Protein AF-M4QM63-F1 (afdb_monomer)

Organism: Drosophila americana (NCBI:txid40366)

Mean predicted aligned error: 4.5 Å

Structure (mmCIF, N/CA/C/O backbone):
data_AF-M4QM63-F1
#
_entry.id   AF-M4QM63-F1
#
loop_
_atom_site.group_PDB
_atom_site.id
_atom_site.type_symbol
_atom_site.label_atom_id
_atom_site.label_alt_id
_atom_site.label_comp_id
_atom_site.label_asym_id
_atom_site.label_entity_id
_atom_site.label_seq_id
_atom_site.pdbx_PDB_ins_code
_atom_site.Cartn_x
_atom_site.Cartn_y
_atom_site.Cartn_z
_atom_site.occupancy
_atom_site.B_iso_or_equiv
_atom_site.auth_seq_id
_atom_site.auth_comp_id
_atom_site.auth_asym_id
_atom_site.auth_atom_id
_atom_site.pdbx_PDB_model_num
ATOM 1 N N . GLU A 1 1 ? -2.881 15.666 -14.849 1.00 51.56 1 GLU A N 1
ATOM 2 C CA . GLU A 1 1 ? -2.446 14.623 -15.802 1.00 51.56 1 GLU A CA 1
ATOM 3 C C . GLU A 1 1 ? -1.633 13.577 -15.066 1.00 51.56 1 GLU A C 1
ATOM 5 O O . GLU A 1 1 ? -0.971 13.959 -14.105 1.00 51.56 1 GLU A O 1
ATOM 10 N N . PRO A 1 2 ? -1.689 12.290 -15.448 1.00 69.62 2 PRO A N 1
ATOM 11 C CA . PRO A 1 2 ? -0.690 11.343 -14.975 1.00 69.62 2 PRO A CA 1
ATOM 12 C C . PRO A 1 2 ? 0.675 11.806 -15.494 1.00 69.62 2 PRO A C 1
ATOM 14 O O . PRO A 1 2 ? 0.826 12.071 -16.686 1.00 69.62 2 PRO A O 1
ATOM 17 N N . GLU A 1 3 ? 1.647 11.961 -14.598 1.00 76.00 3 GLU A N 1
ATOM 18 C CA . GLU A 1 3 ? 3.012 12.282 -15.006 1.00 76.00 3 GLU A CA 1
ATOM 19 C C . GLU A 1 3 ? 3.570 11.173 -15.911 1.00 76.00 3 GLU A C 1
ATOM 21 O O . GLU A 1 3 ? 3.238 9.996 -15.722 1.00 76.00 3 GLU A O 1
ATOM 26 N N . PRO A 1 4 ? 4.401 11.521 -16.910 1.00 77.56 4 PRO A N 1
ATOM 27 C CA . PRO A 1 4 ? 4.988 10.532 -17.795 1.00 77.56 4 PRO A CA 1
ATOM 28 C C . PRO A 1 4 ? 5.866 9.576 -16.987 1.00 77.56 4 PRO A C 1
ATOM 30 O O . PRO A 1 4 ? 6.842 9.970 -16.349 1.00 77.56 4 PRO A O 1
ATOM 33 N N . VAL A 1 5 ? 5.508 8.295 -17.028 1.00 80.88 5 VAL A N 1
ATOM 34 C CA . VAL A 1 5 ? 6.278 7.232 -16.387 1.00 80.88 5 VAL A CA 1
ATOM 35 C C . VAL A 1 5 ? 7.632 7.130 -17.088 1.00 80.88 5 VAL A C 1
ATOM 37 O O . VAL A 1 5 ? 7.697 7.133 -18.320 1.00 80.88 5 VAL A O 1
ATOM 40 N N . HIS A 1 6 ? 8.719 7.034 -1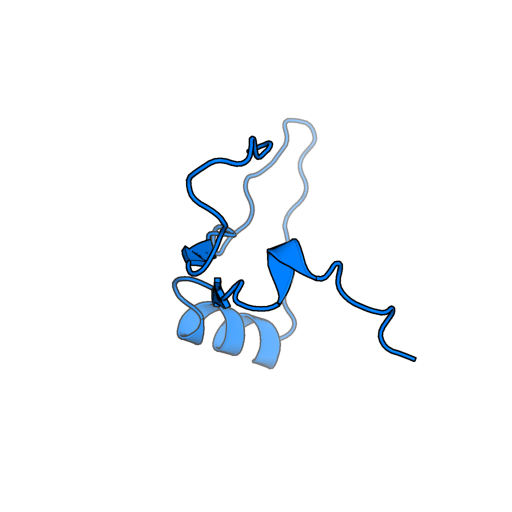6.320 1.00 85.81 6 HIS A N 1
ATOM 41 C CA . HIS A 1 6 ? 10.046 6.850 -16.901 1.00 85.81 6 HIS A CA 1
ATOM 42 C C . HIS A 1 6 ? 10.053 5.600 -17.808 1.00 85.81 6 HIS A C 1
ATOM 44 O O . HIS A 1 6 ? 9.539 4.561 -17.385 1.00 85.81 6 HIS A O 1
ATOM 50 N N . PRO A 1 7 ? 10.643 5.643 -19.019 1.00 86.00 7 PRO A N 1
ATOM 51 C CA . PRO A 1 7 ? 10.570 4.537 -19.980 1.00 86.00 7 PRO A CA 1
ATOM 52 C C . PRO A 1 7 ? 11.018 3.175 -19.431 1.00 86.00 7 PRO A C 1
ATOM 54 O O . PRO A 1 7 ? 10.462 2.148 -19.810 1.00 86.00 7 PRO A O 1
ATOM 57 N N . SER A 1 8 ? 11.976 3.150 -18.497 1.00 87.12 8 SER A N 1
ATOM 58 C CA . SER A 1 8 ? 12.440 1.908 -17.851 1.00 87.12 8 SER A CA 1
ATOM 59 C C . SER A 1 8 ? 11.386 1.227 -16.970 1.00 87.12 8 SER A C 1
ATOM 61 O O . SER A 1 8 ? 11.531 0.057 -16.635 1.00 87.12 8 SER A O 1
ATOM 63 N N . LEU A 1 9 ? 10.331 1.947 -16.586 1.00 89.81 9 LEU A N 1
ATOM 64 C CA . LEU A 1 9 ? 9.219 1.444 -15.783 1.00 89.81 9 LEU A CA 1
ATOM 65 C C . LEU A 1 9 ? 7.971 1.181 -16.631 1.00 89.81 9 LEU A C 1
ATOM 67 O O . LEU A 1 9 ? 6.934 0.821 -16.085 1.00 89.81 9 LEU A O 1
ATOM 71 N N . ALA A 1 10 ? 8.050 1.326 -17.958 1.00 90.00 10 ALA A N 1
ATOM 72 C CA . ALA A 1 10 ? 6.900 1.147 -18.845 1.00 90.00 10 ALA A CA 1
ATOM 73 C C . ALA A 1 10 ? 6.281 -0.260 -18.761 1.00 90.00 10 ALA A C 1
ATOM 75 O O . ALA A 1 10 ? 5.097 -0.427 -19.036 1.00 90.00 10 ALA A O 1
ATOM 76 N N . GLN A 1 11 ? 7.074 -1.265 -18.376 1.00 93.50 11 GLN A N 1
ATOM 77 C CA . GLN A 1 11 ? 6.624 -2.648 -18.196 1.00 93.50 11 GLN A CA 1
ATOM 78 C C . GLN A 1 11 ? 6.330 -3.004 -16.734 1.00 93.50 11 GLN A C 1
ATOM 80 O O . GLN A 1 11 ? 5.925 -4.132 -16.461 1.00 93.50 11 GLN A O 1
ATOM 85 N N . ALA A 1 12 ? 6.524 -2.074 -15.795 1.00 94.88 12 ALA A N 1
ATOM 86 C CA . ALA A 1 12 ? 6.340 -2.346 -14.380 1.00 94.88 12 ALA A CA 1
ATOM 87 C C . ALA A 1 12 ? 4.867 -2.655 -14.078 1.00 94.88 12 ALA A C 1
ATOM 89 O O . ALA A 1 12 ? 3.957 -1.910 -14.440 1.00 94.88 12 ALA A O 1
ATOM 90 N N . ILE A 1 13 ? 4.640 -3.756 -13.369 1.00 95.50 13 ILE A N 1
ATOM 91 C CA . ILE A 1 13 ? 3.326 -4.202 -12.914 1.00 95.50 13 ILE A CA 1
ATOM 92 C C . ILE A 1 13 ? 3.367 -4.264 -11.394 1.00 95.50 13 ILE A C 1
ATOM 94 O O . ILE A 1 13 ? 4.292 -4.832 -10.816 1.00 95.50 13 ILE A O 1
ATOM 98 N N . VAL A 1 14 ? 2.338 -3.719 -10.749 1.00 95.94 14 VAL A N 1
ATOM 99 C CA . VAL A 1 14 ? 2.179 -3.753 -9.294 1.00 95.94 14 VAL A CA 1
ATOM 100 C C . VAL A 1 14 ? 0.833 -4.377 -8.960 1.00 95.94 14 VAL A C 1
ATOM 102 O O . VAL A 1 14 ? -0.206 -3.945 -9.457 1.00 95.94 14 VAL A O 1
ATOM 105 N N . VAL A 1 15 ? 0.848 -5.395 -8.105 1.00 97.75 15 VAL A N 1
ATOM 106 C CA . VAL A 1 15 ? -0.353 -6.088 -7.635 1.00 97.75 15 VAL A CA 1
ATOM 107 C C . VAL A 1 15 ? -0.437 -5.950 -6.123 1.00 97.75 15 VAL A C 1
ATOM 109 O O . VAL A 1 15 ? 0.482 -6.354 -5.414 1.00 97.75 15 VAL A O 1
ATOM 112 N N . LEU A 1 16 ? -1.543 -5.395 -5.626 1.00 97.94 16 LEU A N 1
ATOM 113 C CA . LEU A 1 16 ? -1.841 -5.359 -4.195 1.00 97.94 16 LEU A CA 1
ATOM 114 C C . LEU A 1 16 ? -2.210 -6.765 -3.712 1.00 97.94 16 LEU A C 1
ATOM 116 O O . LEU A 1 16 ? -3.183 -7.359 -4.184 1.00 97.94 16 LEU A O 1
ATOM 120 N N . GLU A 1 17 ? -1.451 -7.287 -2.755 1.00 97.81 17 GLU A N 1
ATOM 121 C CA . GLU A 1 17 ? -1.762 -8.568 -2.129 1.00 97.81 17 GLU A CA 1
ATOM 122 C C . GLU A 1 17 ? -3.001 -8.445 -1.242 1.00 97.81 17 GLU A C 1
ATOM 124 O O . GLU A 1 17 ? -3.259 -7.415 -0.618 1.00 97.81 17 GLU A O 1
ATOM 129 N N . THR A 1 18 ? -3.774 -9.528 -1.153 1.00 96.06 18 THR A N 1
ATOM 130 C CA . THR A 1 18 ? -5.008 -9.571 -0.348 1.00 96.06 18 THR A CA 1
ATOM 131 C C . THR A 1 18 ? -5.998 -8.447 -0.7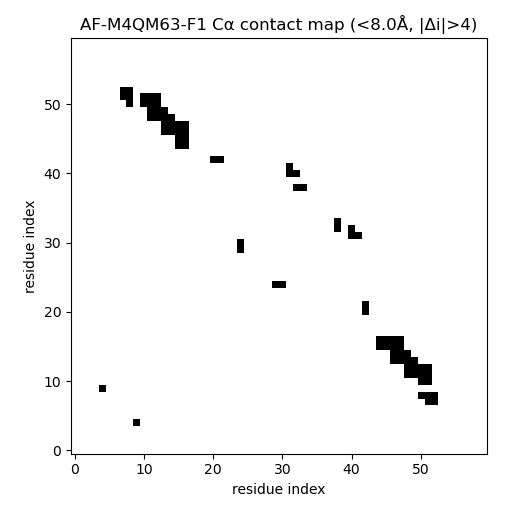08 1.00 96.06 18 THR A C 1
ATOM 133 O O . THR A 1 18 ? -6.743 -7.966 0.146 1.00 96.06 18 THR A O 1
ATOM 136 N N . LYS A 1 19 ? -6.033 -8.023 -1.984 1.00 97.44 19 LYS A N 1
ATOM 137 C CA . LYS A 1 19 ? -6.887 -6.922 -2.468 1.00 97.44 19 LYS A CA 1
ATOM 138 C C . LYS A 1 19 ? -8.352 -7.070 -2.046 1.00 97.44 19 LYS A C 1
ATOM 140 O O . LYS A 1 19 ? -8.957 -6.096 -1.628 1.00 97.44 19 LYS A O 1
ATOM 145 N N . ALA A 1 20 ? -8.902 -8.283 -2.083 1.00 97.88 20 ALA A N 1
ATOM 146 C CA . ALA A 1 20 ? -10.290 -8.526 -1.686 1.00 97.88 20 ALA A CA 1
ATOM 147 C C . ALA A 1 20 ? -10.584 -8.127 -0.227 1.00 97.88 20 ALA A C 1
ATOM 149 O O . ALA A 1 20 ? -11.686 -7.678 0.072 1.00 97.88 20 ALA A O 1
ATOM 150 N N . LEU A 1 21 ? -9.609 -8.261 0.680 1.00 97.81 21 LEU A N 1
ATOM 151 C CA . LEU A 1 21 ? -9.751 -7.800 2.060 1.00 97.81 21 LEU A CA 1
ATOM 152 C C . LEU A 1 21 ? -9.676 -6.274 2.122 1.00 97.81 21 LEU A C 1
ATOM 154 O O . LEU A 1 21 ? -10.519 -5.647 2.750 1.00 97.81 21 LEU A O 1
ATOM 158 N N . TRP A 1 22 ? -8.719 -5.669 1.418 1.00 97.94 22 TRP A N 1
ATOM 159 C CA . TRP A 1 22 ? -8.636 -4.212 1.296 1.00 97.94 22 TRP A CA 1
ATOM 160 C C . TRP A 1 22 ? -9.922 -3.591 0.742 1.00 97.94 22 TRP A C 1
ATOM 162 O O . TRP A 1 22 ? -10.372 -2.578 1.267 1.00 97.94 22 TRP A O 1
ATOM 172 N N . ASP A 1 23 ? -10.548 -4.221 -0.252 1.00 98.31 23 ASP A N 1
ATOM 173 C CA . ASP A 1 23 ? -11.818 -3.773 -0.829 1.00 98.31 23 ASP A CA 1
ATOM 174 C C . ASP A 1 23 ? -12.958 -3.813 0.207 1.00 98.31 23 ASP A C 1
ATOM 176 O O . ASP A 1 23 ? -13.775 -2.895 0.256 1.00 98.31 23 ASP A O 1
ATOM 180 N N . GLN A 1 24 ? -12.992 -4.827 1.083 1.00 98.25 24 GLN A N 1
ATOM 181 C CA . GLN A 1 24 ? -13.970 -4.904 2.178 1.00 98.25 24 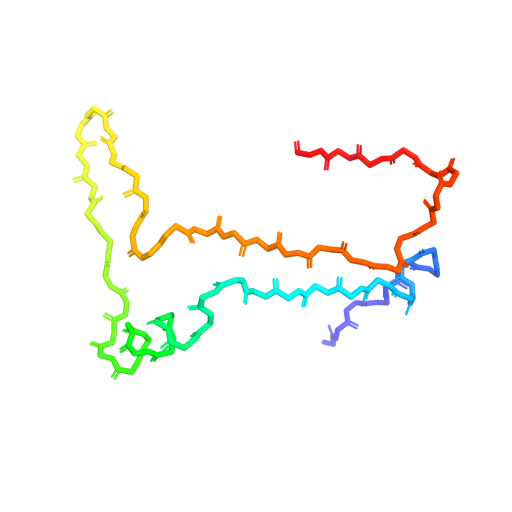GLN A CA 1
ATOM 182 C C . GLN A 1 24 ? -13.769 -3.789 3.211 1.00 98.25 24 GLN A C 1
ATOM 184 O O . GLN A 1 24 ? -14.742 -3.157 3.616 1.00 98.25 24 GLN A O 1
ATOM 189 N N . PHE A 1 25 ? -12.520 -3.520 3.608 1.00 97.88 25 PHE A N 1
ATOM 190 C CA . PHE A 1 25 ? -12.193 -2.406 4.507 1.00 97.88 25 PHE A CA 1
ATOM 191 C C . PHE A 1 25 ? -12.559 -1.061 3.877 1.00 97.88 25 PHE A C 1
ATOM 193 O O . PHE A 1 25 ? -13.187 -0.225 4.522 1.00 97.88 25 PHE A O 1
ATOM 200 N N . HIS A 1 26 ? -12.236 -0.882 2.596 1.00 98.00 26 HIS A N 1
ATOM 201 C CA . HI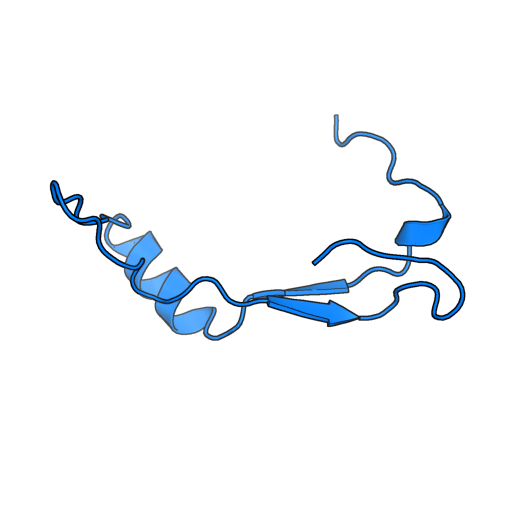S A 1 26 ? -12.554 0.335 1.863 1.00 98.00 26 HIS A CA 1
ATOM 202 C C . HIS A 1 26 ? -14.064 0.582 1.791 1.00 98.00 26 HIS A C 1
ATOM 204 O O . HIS A 1 26 ? -14.507 1.701 2.043 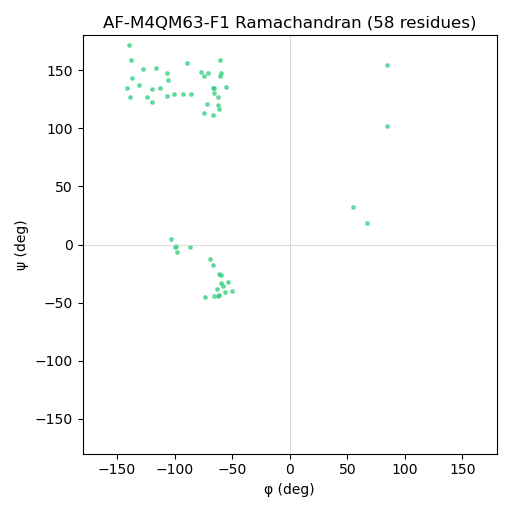1.00 98.00 26 HIS A O 1
ATOM 210 N N . ALA A 1 27 ? -14.855 -0.460 1.521 1.00 98.44 27 ALA A N 1
ATOM 211 C CA . ALA A 1 27 ? -16.311 -0.362 1.450 1.00 98.44 27 ALA A CA 1
ATOM 212 C C . ALA A 1 27 ? -16.967 0.089 2.770 1.00 98.44 27 ALA A C 1
ATOM 214 O O . ALA A 1 27 ? -18.060 0.647 2.736 1.00 98.44 27 ALA A O 1
ATOM 215 N N . GLN A 1 28 ? -16.317 -0.142 3.916 1.00 97.06 28 GLN A N 1
ATOM 216 C CA . GLN A 1 28 ? -16.802 0.268 5.241 1.00 97.06 28 GLN A CA 1
ATOM 217 C C . GLN A 1 28 ? -16.148 1.563 5.757 1.00 97.06 28 GLN A C 1
ATOM 219 O O . GLN A 1 28 ? -16.511 2.039 6.827 1.00 97.06 28 GLN A O 1
ATOM 224 N N . GLY A 1 29 ? -15.209 2.141 5.000 1.00 96.81 29 GLY A N 1
ATOM 225 C CA . GLY A 1 29 ? -14.335 3.213 5.470 1.00 96.81 29 GLY A CA 1
ATOM 226 C C . GLY A 1 29 ? -13.125 2.642 6.207 1.00 96.81 29 GLY A C 1
ATOM 227 O O . GLY A 1 29 ? -13.207 2.229 7.359 1.00 96.81 29 GLY 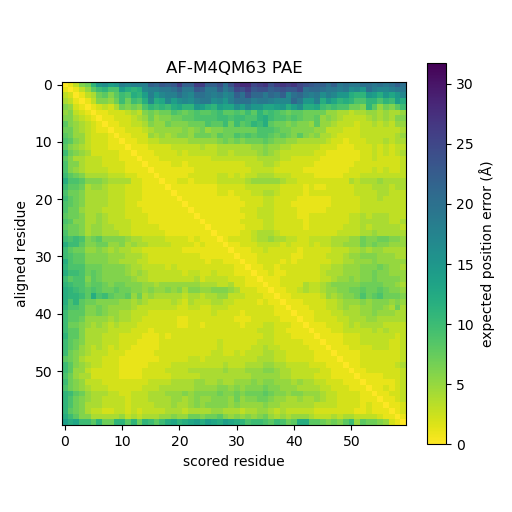A O 1
ATOM 228 N N . THR A 1 30 ? -11.975 2.609 5.534 1.00 97.56 30 THR A N 1
ATOM 229 C CA . THR A 1 30 ? -10.741 2.088 6.127 1.00 97.56 30 THR A CA 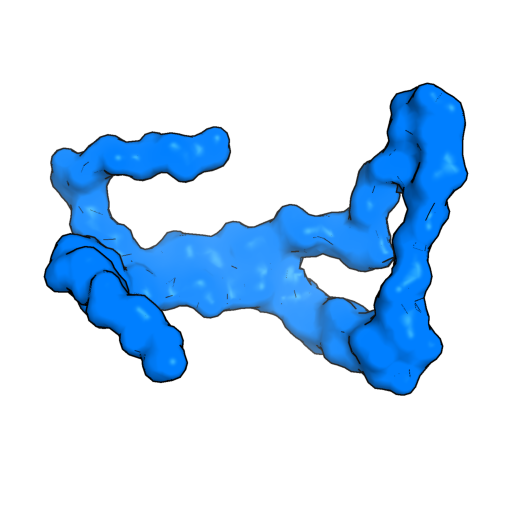1
ATOM 230 C C . THR A 1 30 ? -10.271 2.987 7.274 1.00 97.56 30 THR A C 1
ATOM 232 O O . THR A 1 30 ? -9.792 4.096 7.041 1.00 97.56 30 THR A O 1
ATOM 235 N N . GLU A 1 31 ? -10.331 2.483 8.504 1.00 97.75 31 GLU A N 1
ATOM 236 C CA . GLU A 1 31 ? -9.810 3.145 9.704 1.00 97.75 31 GLU A CA 1
ATOM 237 C C . GLU A 1 31 ? -8.526 2.469 10.200 1.00 97.75 31 GLU A C 1
ATOM 239 O O . GLU A 1 31 ? -8.349 1.257 10.071 1.00 97.75 31 GLU A O 1
ATOM 244 N N . MET A 1 32 ? -7.616 3.248 10.792 1.00 97.44 32 MET A N 1
ATOM 245 C CA . MET A 1 32 ? -6.343 2.751 11.321 1.00 97.44 32 MET A CA 1
ATOM 246 C C . MET A 1 32 ? -6.117 3.249 12.747 1.00 97.44 32 MET A C 1
ATOM 248 O O . MET A 1 32 ? -6.320 4.421 13.059 1.00 97.44 32 MET A O 1
ATOM 252 N N . ILE A 1 33 ? -5.643 2.357 13.617 1.00 96.38 33 ILE A N 1
ATOM 253 C CA . ILE A 1 33 ? -5.353 2.677 15.018 1.00 96.38 33 ILE A CA 1
ATOM 254 C C . ILE A 1 33 ? -3.942 3.258 15.137 1.00 96.38 33 ILE A C 1
ATOM 256 O O . ILE A 1 33 ? -2.974 2.626 14.713 1.00 96.38 33 ILE A O 1
ATOM 260 N N . ILE A 1 34 ? -3.813 4.400 15.816 1.00 96.88 34 ILE A N 1
ATOM 261 C CA . ILE A 1 34 ? -2.526 4.969 16.235 1.00 96.88 34 ILE A CA 1
ATOM 262 C C . ILE A 1 34 ? -2.312 4.778 17.741 1.00 96.88 34 ILE A C 1
ATOM 264 O O . ILE A 1 34 ? -3.240 4.894 18.538 1.00 96.88 34 ILE A O 1
ATOM 268 N N . THR A 1 35 ? -1.077 4.488 18.152 1.00 97.12 35 THR A N 1
ATOM 269 C CA . THR A 1 35 ? -0.688 4.398 19.570 1.00 97.12 35 THR A CA 1
ATOM 270 C C . THR A 1 35 ? 0.664 5.075 19.785 1.00 97.12 35 THR A C 1
ATOM 272 O O . THR A 1 35 ? 1.453 5.205 18.8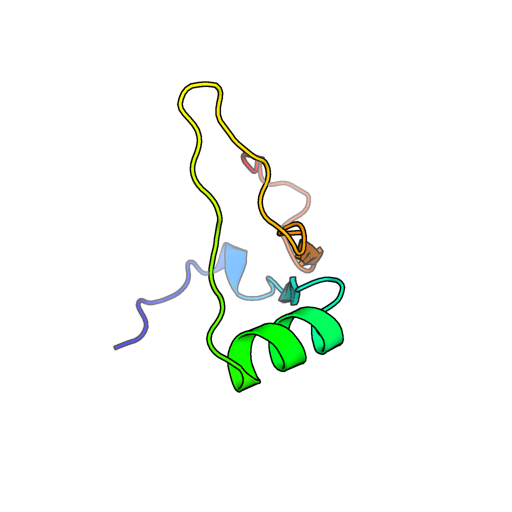50 1.00 97.12 35 THR A O 1
ATOM 275 N N . LYS A 1 36 ? 0.970 5.475 21.028 1.00 97.69 36 LYS A N 1
ATOM 276 C CA . LYS A 1 36 ? 2.243 6.139 21.374 1.00 97.69 36 LYS A CA 1
ATOM 277 C C . LYS A 1 36 ? 3.479 5.296 21.027 1.00 97.69 36 LYS A C 1
ATOM 279 O O . LYS A 1 36 ? 4.499 5.847 20.638 1.00 97.69 36 LYS A O 1
ATOM 284 N N . THR A 1 37 ? 3.396 3.974 21.170 1.00 97.44 37 THR A N 1
ATOM 285 C CA . THR A 1 37 ? 4.480 3.038 20.819 1.00 97.44 37 THR A CA 1
ATOM 286 C C . THR A 1 37 ? 4.452 2.617 19.347 1.00 97.44 37 THR A C 1
ATOM 288 O O . THR A 1 37 ? 5.304 1.844 18.920 1.00 97.44 37 THR A O 1
ATOM 291 N N . GLY A 1 38 ? 3.462 3.080 18.582 1.00 96.38 38 GLY A N 1
ATOM 292 C CA . GLY A 1 38 ? 3.184 2.627 17.227 1.00 96.38 38 GLY A CA 1
ATOM 293 C C . GLY A 1 38 ? 2.318 1.365 17.170 1.00 96.38 38 GLY A C 1
ATOM 294 O O . GLY A 1 38 ? 2.284 0.530 18.082 1.00 96.38 38 GLY A O 1
ATOM 295 N N . ARG A 1 39 ? 1.608 1.224 16.050 1.00 96.75 39 ARG A N 1
ATOM 296 C CA . ARG A 1 39 ? 0.798 0.056 15.695 1.00 96.75 39 ARG A CA 1
ATOM 297 C C . ARG A 1 39 ? 1.045 -0.265 14.223 1.00 96.75 39 ARG A C 1
ATOM 299 O O . ARG A 1 39 ? 1.230 0.638 13.414 1.00 96.75 39 ARG A O 1
ATOM 306 N N . ARG A 1 40 ? 1.069 -1.553 13.877 1.00 96.69 40 ARG A N 1
ATOM 307 C CA . ARG A 1 40 ? 1.145 -1.991 12.476 1.00 96.69 40 ARG A CA 1
ATOM 308 C C . ARG A 1 40 ? -0.208 -1.790 11.793 1.00 96.69 40 ARG A C 1
ATOM 310 O O . ARG A 1 40 ? -1.239 -1.995 12.432 1.00 96.69 40 ARG A O 1
ATOM 317 N N . MET A 1 41 ? -0.186 -1.437 10.509 1.00 96.75 41 MET A N 1
ATOM 318 C CA . MET A 1 41 ? -1.395 -1.380 9.682 1.00 96.75 41 MET A CA 1
ATOM 319 C C . MET A 1 41 ? -2.074 -2.751 9.609 1.00 96.75 41 MET A C 1
ATOM 321 O O . MET A 1 41 ? -1.399 -3.786 9.620 1.00 96.75 41 MET A O 1
ATOM 325 N N . PHE A 1 42 ? -3.402 -2.740 9.510 1.00 95.88 42 PHE A N 1
ATOM 326 C CA . PHE A 1 42 ? -4.203 -3.917 9.204 1.00 95.88 42 PHE A CA 1
ATOM 327 C C . PHE A 1 42 ? -5.318 -3.538 8.212 1.00 95.88 42 PHE A C 1
ATOM 329 O O . PHE A 1 42 ? -6.068 -2.613 8.511 1.00 95.88 42 PHE A O 1
ATOM 336 N N . PRO A 1 43 ? -5.458 -4.235 7.073 1.00 95.94 43 PRO A N 1
ATOM 337 C CA . PRO A 1 43 ? -4.575 -5.295 6.580 1.00 95.94 43 PRO A CA 1
ATOM 338 C C . PRO A 1 43 ? -3.136 -4.800 6.353 1.00 95.94 43 PRO A C 1
ATOM 340 O O . PRO A 1 43 ? -2.882 -3.601 6.253 1.00 95.94 43 PRO A O 1
ATOM 343 N N . THR A 1 44 ? -2.159 -5.706 6.329 1.00 96.19 44 THR A N 1
ATOM 344 C CA . THR A 1 44 ? -0.775 -5.314 6.027 1.00 96.19 44 THR A CA 1
ATOM 345 C C . THR A 1 44 ? -0.677 -4.848 4.579 1.00 96.19 44 THR A C 1
ATOM 347 O O . THR A 1 44 ? -1.189 -5.508 3.675 1.00 96.19 44 THR A O 1
ATOM 350 N N . PHE A 1 45 ? 0.002 -3.725 4.346 1.00 96.50 45 PHE A N 1
ATOM 351 C CA . PHE A 1 45 ? 0.290 -3.273 2.991 1.00 96.50 45 PHE A CA 1
ATOM 352 C C . PHE A 1 45 ? 1.403 -4.137 2.399 1.00 96.50 45 PHE A C 1
ATOM 354 O O . PHE A 1 45 ? 2.537 -4.111 2.876 1.00 96.50 45 PHE A O 1
ATOM 361 N N . GLN A 1 46 ? 1.065 -4.923 1.384 1.00 96.75 46 GLN A N 1
ATOM 362 C CA . GLN A 1 46 ? 2.002 -5.797 0.699 1.00 96.75 46 GLN A CA 1
ATOM 363 C C . GLN A 1 46 ? 1.690 -5.781 -0.791 1.00 96.75 46 GLN A C 1
ATOM 365 O O . GLN A 1 46 ? 0.532 -5.880 -1.194 1.00 96.75 46 GLN A O 1
ATOM 370 N N . VAL A 1 47 ? 2.732 -5.656 -1.604 1.00 97.00 47 VAL A N 1
ATOM 371 C CA . VAL A 1 47 ? 2.616 -5.627 -3.059 1.00 97.00 47 VAL A CA 1
ATOM 372 C C . VAL A 1 47 ? 3.546 -6.650 -3.685 1.00 97.00 47 VAL A C 1
ATOM 374 O O . VAL A 1 47 ? 4.611 -6.958 -3.148 1.00 97.00 47 VAL A O 1
ATOM 377 N N . ARG A 1 48 ? 3.147 -7.145 -4.850 1.00 96.81 48 ARG A N 1
ATOM 378 C CA . ARG A 1 48 ? 3.997 -7.909 -5.756 1.00 96.81 48 ARG A CA 1
ATOM 379 C C . ARG A 1 48 ? 4.342 -7.028 -6.937 1.00 96.81 48 ARG A C 1
ATOM 381 O O . ARG A 1 48 ? 3.442 -6.469 -7.562 1.00 96.81 48 ARG A O 1
ATOM 388 N N . ILE A 1 49 ? 5.630 -6.911 -7.229 1.00 95.62 49 ILE A N 1
ATOM 389 C CA . ILE A 1 49 ? 6.132 -6.086 -8.324 1.00 95.62 49 ILE A CA 1
ATOM 390 C C . ILE A 1 49 ? 6.733 -7.008 -9.388 1.00 95.62 49 ILE A C 1
ATOM 392 O O . ILE A 1 49 ? 7.445 -7.955 -9.058 1.00 95.62 49 ILE A O 1
ATOM 396 N N . GLY A 1 50 ? 6.417 -6.751 -10.655 1.00 95.44 50 GLY A N 1
ATOM 397 C CA . GLY A 1 50 ? 6.943 -7.470 -11.816 1.00 95.44 50 GLY A CA 1
ATOM 398 C C . GLY A 1 50 ? 7.256 -6.522 -12.971 1.00 95.44 50 GLY A C 1
ATOM 399 O O . GLY A 1 50 ? 6.928 -5.342 -12.905 1.00 95.44 50 GLY A O 1
ATOM 400 N N . GLY A 1 51 ? 7.905 -7.032 -14.022 1.00 95.12 51 GLY A N 1
ATOM 401 C CA . GLY A 1 51 ? 8.211 -6.257 -15.234 1.00 95.12 51 GLY A CA 1
ATOM 402 C C . GLY A 1 51 ? 9.219 -5.115 -15.044 1.00 95.12 51 GLY A C 1
ATOM 403 O O . GLY A 1 51 ? 9.285 -4.201 -15.860 1.00 95.12 51 GLY A O 1
ATOM 404 N N . LEU A 1 52 ? 9.996 -5.161 -13.961 1.00 94.44 52 LEU A N 1
ATOM 405 C CA . LEU A 1 52 ? 11.138 -4.281 -13.741 1.00 94.44 52 LEU A CA 1
ATOM 406 C C . LEU A 1 52 ? 12.335 -4.732 -14.584 1.00 94.44 52 LEU A C 1
ATOM 408 O O . LEU A 1 52 ? 12.523 -5.929 -14.805 1.00 94.44 52 LEU A O 1
ATOM 412 N N . ASP A 1 53 ? 13.166 -3.777 -15.002 1.00 92.81 53 ASP A N 1
ATOM 413 C CA . ASP A 1 53 ? 14.464 -4.059 -15.620 1.00 92.81 53 ASP A CA 1
ATOM 414 C C . ASP A 1 53 ? 15.359 -4.824 -14.624 1.00 92.81 53 ASP A C 1
ATOM 416 O O . ASP A 1 53 ? 15.695 -4.255 -13.582 1.00 92.81 53 ASP A O 1
ATOM 420 N N . PRO A 1 54 ? 15.759 -6.077 -14.912 1.00 92.88 54 PRO A N 1
ATOM 421 C CA . PRO A 1 54 ? 16.564 -6.895 -14.005 1.00 92.88 54 PRO A CA 1
ATOM 422 C C . PRO A 1 54 ? 18.008 -6.399 -13.834 1.00 92.88 54 PRO A C 1
ATOM 424 O O . PRO A 1 54 ? 18.710 -6.886 -12.948 1.00 92.88 54 PRO A O 1
ATOM 427 N N . HIS A 1 55 ? 18.471 -5.469 -14.672 1.00 93.25 55 HIS A N 1
ATOM 428 C CA . HIS A 1 55 ? 19.827 -4.917 -14.617 1.00 93.25 55 HIS A CA 1
ATOM 429 C C . HIS A 1 55 ? 19.910 -3.575 -13.882 1.00 93.25 55 HIS A C 1
ATOM 431 O O . HIS A 1 55 ? 21.012 -3.076 -13.646 1.00 93.25 55 HIS A O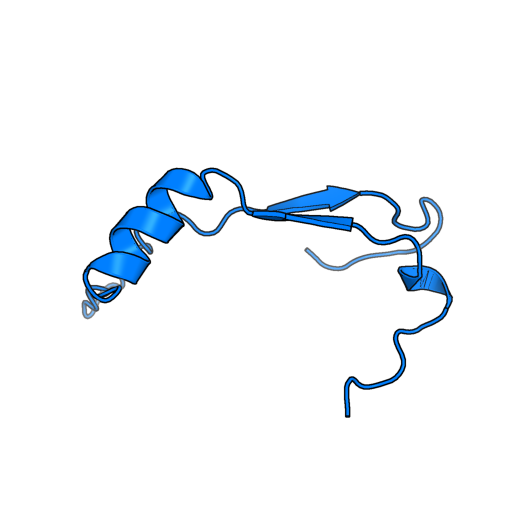 1
ATOM 437 N N . ALA A 1 56 ? 18.770 -2.997 -13.505 1.00 92.31 56 ALA A N 1
ATOM 438 C CA . ALA A 1 56 ? 18.716 -1.760 -12.742 1.00 92.31 56 ALA A CA 1
ATOM 439 C C . ALA A 1 56 ? 18.727 -2.017 -11.227 1.00 92.31 56 ALA A C 1
ATOM 441 O O . ALA A 1 56 ? 18.315 -3.068 -10.734 1.00 92.31 56 ALA A O 1
ATOM 442 N N . THR A 1 57 ? 19.168 -1.010 -10.475 1.00 93.31 57 THR A N 1
ATOM 443 C CA . THR A 1 57 ? 19.115 -1.016 -9.010 1.00 93.31 57 THR A CA 1
ATOM 444 C C . THR A 1 57 ? 17.822 -0.362 -8.534 1.00 93.31 57 THR A C 1
ATOM 446 O O . THR A 1 57 ? 17.526 0.770 -8.915 1.00 93.31 57 THR A O 1
ATOM 449 N N . TYR A 1 58 ? 17.093 -1.047 -7.652 1.00 92.12 58 TYR A N 1
ATOM 450 C CA . TYR A 1 58 ? 15.880 -0.538 -7.005 1.00 92.12 58 TYR A CA 1
ATOM 451 C C . TYR A 1 58 ? 16.089 -0.413 -5.499 1.00 92.12 58 TYR A C 1
ATOM 453 O O . TYR A 1 58 ? 16.880 -1.147 -4.908 1.00 92.12 58 TYR A O 1
ATOM 461 N N . ILE A 1 59 ? 15.363 0.518 -4.885 1.00 91.94 59 ILE A N 1
ATOM 462 C CA . ILE A 1 59 ? 15.328 0.693 -3.433 1.00 91.94 59 ILE A CA 1
ATOM 463 C C . ILE A 1 59 ? 14.052 0.030 -2.917 1.00 91.94 59 ILE A C 1
ATOM 465 O O . ILE A 1 59 ? 12.971 0.272 -3.458 1.00 91.94 59 ILE A O 1
ATOM 469 N N . CYS A 1 60 ? 14.215 -0.810 -1.899 1.00 69.56 60 CYS A N 1
ATOM 470 C CA . CYS A 1 60 ? 13.139 -1.489 -1.184 1.00 69.56 60 CYS A CA 1
ATOM 471 C C . CYS A 1 60 ? 12.680 -0.658 0.015 1.00 69.56 60 CYS A C 1
ATOM 473 O O . CYS A 1 60 ? 13.573 -0.161 0.741 1.00 69.56 60 CYS A O 1
#

Radius of gyration: 15.88 Å; Cα contacts (8 Å, |Δi|>4): 40; chains: 1; bounding box: 37×24×41 Å

Secondary structure (DSSP, 8-state):
-PPPPPGGGTT-EEEETTHHHHHHHHHH-------TT----SS---EEEES--TTS----

pLDDT: mean 92.97, std 8.47, range [51.56, 98.44]

InterPro domains:
  IPR001699 T-box transcription factor [PTHR11267] (2-59)
  IPR008967 p53-like transcription factor, DNA-binding domain superfamily [SSF49417] (14-59)
  IPR018186 Transcription factor, T-box, conserved site [PS01283] (21-40)
  IPR036960 T-box superfamily [G3DSA:2.60.40.820] (4-60)
  IPR046360 T-box transcription factor, DNA-binding domain [PF00907] (14-59)
  IPR046360 T-box transcription factor, DNA-binding domain [PS50252] (16-60)

Foldseek 3Di:
DPDDDDPQCPQKDKDWPPVVVVVVCVVVPNDADADPVGDADPPHTDMDIDRGDPPDDDDD

Nearest PDB structures (foldseek):
  5bqd-assembly1_B  TM=9.533E-01  e=1.731E-03  Homo sapiens
  5bqd-assembly1_A  TM=9.532E-01  e=4.499E-03  Homo sapiens
  6f58-assembly1_B  TM=9.414E-01  e=1.760E-02  Homo sapiens
  6f59-assembly1_B  TM=9.411E-01  e=3.728E-02  Homo sapiens

Solvent-accessible surface area (backbone atoms only — not comparable to full-atom values): 4163 Å² total; per-residue (Å²): 128,86,74,84,72,58,76,75,51,72,57,49,42,79,42,66,54,67,46,74,57,53,53,56,40,52,76,72,60,71,71,82,74,83,50,98,90,61,58,81,69,73,78,66,92,46,72,49,78,44,56,61,58,89,88,61,90,81,88,132

Sequence (60 aa):
EPEPVHPSLAQAIVVLETKALWDQFHAQGTEMIITKTGRRMFPTFQVRIGGLDPHATYIC